Protein AF-A0A1Q9NXR4-F1 (afdb_monomer)

Mean predicted aligned error: 4.64 Å

Secondary structure (DSSP, 8-state):
--HHHHHHHHHHHHHHHHHHHT-HHHHHHHS-TT-B--B-SSTT---GGG-B-TT-B--HHHHHT-

Sequence (66 aa):
MEDETSEIEEIMNRETRAWDTKGTNQLCSVFHPDMFWPWSPTANDHDPINWVLKWGKFNKLRWLAN

Solvent-accessible surface area (backbone atoms only — not comparable to full-atom values): 4063 Å² total; per-residue (Å²): 124,73,58,66,58,50,54,52,51,50,52,52,52,48,44,51,50,14,62,78,69,65,34,53,73,58,39,60,69,74,58,56,79,86,36,64,45,74,38,53,86,47,99,81,50,79,61,68,90,68,38,42,54,84,72,37,63,54,49,69,70,70,55,71,74,111

Foldseek 3Di:
DVPPVVVVVVLVVLCVVCVVVVVLVSNLVSDDQADFDWDAPDPPRPPSVRTDRPVGGDDSVVSVVD

Structure (mmCIF, N/CA/C/O backbone):
data_AF-A0A1Q9NXR4-F1
#
_entry.id   AF-A0A1Q9NXR4-F1
#
loop_
_atom_site.group_PDB
_atom_site.id
_atom_site.type_symbol
_atom_site.label_atom_id
_atom_site.label_alt_id
_atom_site.label_comp_id
_atom_site.label_asym_id
_atom_site.label_entity_id
_atom_site.label_seq_id
_atom_site.pdbx_PDB_ins_code
_atom_site.Cartn_x
_atom_site.Cartn_y
_atom_site.Cartn_z
_atom_site.occupancy
_atom_site.B_iso_or_equiv
_atom_site.auth_seq_id
_atom_site.auth_comp_id
_atom_site.auth_asym_id
_atom_site.auth_atom_id
_atom_site.pdbx_PDB_model_num
ATOM 1 N N . MET A 1 1 ? -19.114 17.150 -1.732 1.00 52.91 1 MET A N 1
ATOM 2 C CA . MET A 1 1 ? -17.709 17.594 -1.609 1.00 52.91 1 MET A CA 1
ATOM 3 C C . MET A 1 1 ? -17.153 17.449 -0.192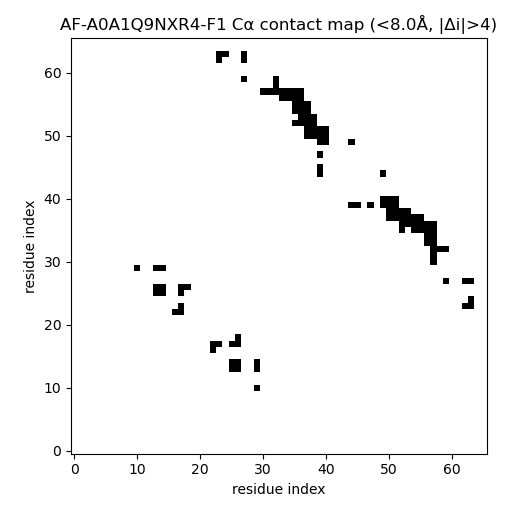 1.00 52.91 1 MET A C 1
ATOM 5 O O . MET A 1 1 ? -15.944 17.388 -0.078 1.00 52.91 1 MET A O 1
ATOM 9 N N . GLU A 1 2 ? -17.976 17.346 0.862 1.00 59.94 2 GLU A N 1
ATOM 10 C CA . GLU A 1 2 ? -17.502 17.018 2.228 1.00 59.94 2 GLU A CA 1
ATOM 11 C C . GLU A 1 2 ? -17.299 15.503 2.461 1.00 59.94 2 GLU A C 1
ATOM 13 O O . GLU A 1 2 ? -16.527 15.112 3.326 1.00 59.94 2 GLU A O 1
ATOM 18 N N . ASP A 1 3 ? -17.947 14.663 1.649 1.00 77.19 3 ASP A N 1
ATOM 19 C CA . ASP A 1 3 ? -17.995 13.201 1.804 1.00 77.19 3 ASP A CA 1
ATOM 20 C C . ASP A 1 3 ? -16.683 12.502 1.390 1.00 77.19 3 ASP A C 1
ATOM 22 O O . ASP A 1 3 ? -16.018 11.877 2.207 1.00 77.19 3 ASP A O 1
ATOM 26 N N . GLU A 1 4 ? -16.225 12.709 0.149 1.00 86.81 4 GLU A N 1
ATOM 27 C CA . GLU A 1 4 ? -15.045 12.022 -0.414 1.00 86.81 4 GLU A CA 1
ATOM 28 C C . GLU A 1 4 ? -13.749 12.283 0.375 1.00 86.81 4 GLU A C 1
ATOM 30 O O . GLU A 1 4 ? -12.963 11.368 0.616 1.00 86.81 4 GLU A O 1
ATOM 35 N N . THR A 1 5 ? -13.515 13.525 0.816 1.00 93.69 5 TH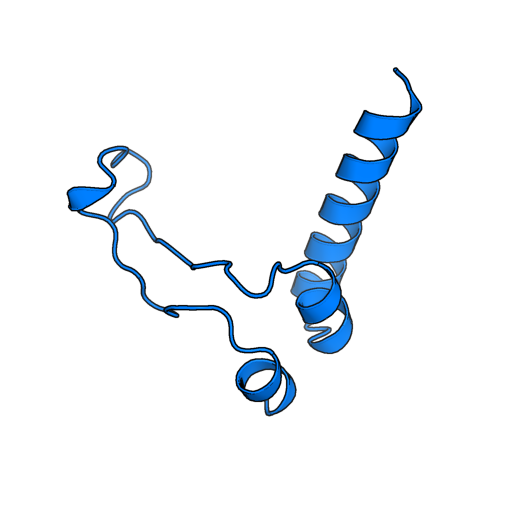R A N 1
ATOM 36 C CA . THR A 1 5 ? -12.341 13.856 1.642 1.00 93.69 5 THR A CA 1
ATOM 37 C C . THR A 1 5 ? -12.411 13.154 2.996 1.00 93.69 5 THR A C 1
ATOM 39 O O . THR A 1 5 ? -11.400 12.632 3.463 1.00 93.69 5 THR A O 1
ATOM 42 N N . SER A 1 6 ? -13.599 13.094 3.607 1.00 94.44 6 SER A N 1
ATOM 43 C CA . SER A 1 6 ? -13.798 12.407 4.885 1.00 94.44 6 SER A CA 1
ATOM 44 C C . SER A 1 6 ? -13.583 10.894 4.758 1.00 94.44 6 SER A C 1
ATOM 46 O O . SER A 1 6 ? -12.969 10.290 5.639 1.00 94.44 6 SER A O 1
ATOM 48 N N . GLU A 1 7 ? -14.002 10.286 3.645 1.00 94.62 7 GLU A N 1
ATOM 49 C CA . GLU A 1 7 ? -13.736 8.874 3.347 1.00 94.62 7 GLU A CA 1
ATOM 50 C C . GLU A 1 7 ? -12.236 8.591 3.170 1.00 94.62 7 GLU A C 1
ATOM 52 O O . GLU A 1 7 ? -11.714 7.617 3.720 1.00 94.62 7 GLU A O 1
ATOM 57 N N . ILE A 1 8 ? -11.512 9.459 2.453 1.00 94.62 8 ILE A N 1
ATOM 58 C CA . ILE A 1 8 ? -10.055 9.335 2.288 1.00 94.62 8 ILE A CA 1
ATOM 59 C C . ILE A 1 8 ? -9.350 9.453 3.645 1.00 94.62 8 ILE A C 1
ATOM 61 O O . ILE A 1 8 ? -8.473 8.642 3.961 1.00 94.62 8 ILE A O 1
ATOM 65 N N . GLU A 1 9 ? -9.743 10.429 4.465 1.00 96.19 9 GLU A N 1
ATOM 66 C CA . GLU A 1 9 ? -9.205 10.604 5.815 1.00 96.19 9 GLU A CA 1
ATOM 67 C C . GLU A 1 9 ? -9.499 9.393 6.713 1.00 96.19 9 GLU A C 1
ATOM 69 O O . GLU A 1 9 ? -8.636 8.986 7.495 1.00 96.19 9 GLU A O 1
ATOM 74 N N . GLU A 1 10 ? -10.676 8.769 6.605 1.00 96.19 10 GLU A N 1
ATOM 75 C CA . GLU A 1 10 ? -10.991 7.534 7.337 1.00 96.19 10 GLU A CA 1
ATOM 76 C C . GLU A 1 10 ? -10.030 6.405 6.963 1.00 96.19 10 GLU A C 1
ATOM 78 O O . GLU A 1 10 ? -9.463 5.771 7.861 1.00 96.19 10 GLU A O 1
ATOM 83 N N . ILE A 1 11 ? -9.802 6.191 5.664 1.00 95.94 11 ILE A N 1
ATOM 84 C CA . ILE A 1 11 ? -8.908 5.141 5.164 1.00 95.94 11 ILE A CA 1
ATOM 85 C C . ILE A 1 11 ? -7.472 5.395 5.630 1.00 95.94 11 ILE A C 1
ATOM 87 O O . ILE A 1 11 ? -6.838 4.474 6.154 1.00 95.94 11 ILE A O 1
ATOM 91 N N . MET A 1 12 ? -6.985 6.636 5.511 1.00 96.12 12 MET A N 1
ATOM 92 C CA . MET A 1 12 ? -5.661 7.043 5.997 1.00 96.12 12 MET A CA 1
ATOM 93 C C . MET A 1 12 ? -5.513 6.761 7.496 1.00 96.12 12 MET A C 1
ATOM 95 O O . MET A 1 12 ? -4.570 6.095 7.919 1.00 96.12 12 MET A O 1
ATOM 99 N N . ASN A 1 13 ? -6.492 7.176 8.304 1.00 96.88 13 ASN A N 1
ATOM 100 C CA . ASN A 1 13 ? -6.484 6.945 9.747 1.00 96.88 13 ASN A CA 1
ATOM 101 C C . ASN A 1 13 ? -6.557 5.453 10.108 1.00 96.88 13 ASN A C 1
ATOM 103 O O . ASN A 1 13 ? -5.943 5.015 11.088 1.00 96.88 13 ASN A O 1
ATOM 107 N N . ARG A 1 14 ? -7.316 4.652 9.350 1.00 96.56 14 ARG A N 1
ATOM 108 C CA . ARG A 1 14 ? -7.378 3.196 9.535 1.00 96.56 14 ARG A CA 1
ATOM 109 C C . ARG A 1 14 ? -6.038 2.543 9.215 1.00 96.56 14 ARG A C 1
ATOM 111 O O . ARG A 1 14 ? -5.617 1.675 9.979 1.00 96.56 14 ARG A O 1
ATOM 118 N N . GLU A 1 15 ? -5.370 2.969 8.147 1.00 96.75 15 GLU A N 1
ATOM 119 C CA . GLU A 1 15 ? -4.025 2.507 7.809 1.00 96.75 15 GLU A CA 1
ATOM 120 C C . GLU A 1 15 ? -3.021 2.856 8.918 1.00 96.75 15 GLU A C 1
ATOM 122 O O . GLU A 1 15 ? -2.332 1.961 9.411 1.00 96.75 15 GLU A O 1
ATOM 127 N N . THR A 1 16 ? -2.985 4.113 9.377 1.00 96.81 16 THR A N 1
ATOM 128 C CA . THR A 1 16 ? -2.090 4.554 10.464 1.00 96.81 16 THR A CA 1
ATOM 129 C C . THR A 1 16 ? -2.286 3.718 11.727 1.00 96.81 16 THR A C 1
ATOM 131 O O . THR A 1 16 ? -1.327 3.148 12.246 1.00 96.81 16 THR A O 1
ATOM 134 N N . ARG A 1 17 ? -3.536 3.542 12.178 1.00 97.00 17 ARG A N 1
ATOM 135 C CA . ARG A 1 17 ? -3.833 2.703 13.352 1.00 97.00 17 ARG A CA 1
ATOM 136 C C . ARG A 1 17 ? -3.399 1.251 13.159 1.00 97.00 17 ARG A C 1
ATOM 138 O O . ARG A 1 17 ? -2.925 0.628 14.111 1.00 97.00 17 ARG A O 1
ATOM 145 N N . ALA A 1 18 ? -3.569 0.697 11.959 1.00 95.69 18 ALA A N 1
ATOM 146 C CA . ALA A 1 18 ? -3.164 -0.672 11.668 1.00 95.69 18 ALA A CA 1
ATOM 147 C C . ALA A 1 18 ? -1.636 -0.838 11.727 1.00 95.69 18 ALA A C 1
ATOM 149 O O . ALA A 1 18 ? -1.160 -1.843 12.258 1.00 95.69 18 ALA A O 1
ATOM 150 N N . TRP A 1 19 ? -0.871 0.152 11.257 1.00 94.38 19 TRP A N 1
ATOM 151 C CA . TRP A 1 19 ? 0.584 0.178 11.414 1.00 94.38 19 TRP A CA 1
ATOM 152 C C . TRP A 1 19 ? 1.011 0.287 12.882 1.00 94.38 19 TRP A C 1
ATOM 154 O O . TRP A 1 19 ? 1.813 -0.533 13.335 1.00 94.38 19 TRP A O 1
ATOM 164 N N . ASP A 1 20 ? 0.430 1.221 13.640 1.00 96.62 20 ASP A N 1
ATOM 165 C CA . ASP A 1 20 ? 0.772 1.459 15.052 1.00 96.62 20 ASP A CA 1
ATOM 166 C C . ASP A 1 20 ? 0.503 0.232 15.933 1.00 96.62 20 ASP A C 1
ATOM 168 O O . ASP A 1 20 ? 1.302 -0.134 16.797 1.00 96.62 20 ASP A O 1
ATOM 172 N N . THR A 1 21 ? -0.628 -0.436 15.695 1.00 95.62 21 THR A N 1
ATOM 173 C CA . THR A 1 21 ? -1.061 -1.610 16.470 1.00 95.62 21 THR A CA 1
ATOM 174 C C . THR A 1 21 ? -0.545 -2.935 15.916 1.00 95.62 21 THR A C 1
ATOM 176 O O . THR A 1 21 ? -0.799 -3.981 16.514 1.00 95.62 21 THR A O 1
ATOM 179 N N . LYS A 1 22 ? 0.176 -2.916 14.785 1.00 92.38 22 LYS A N 1
ATOM 180 C CA . LYS A 1 22 ? 0.570 -4.115 14.022 1.00 92.38 22 LYS A CA 1
ATOM 181 C C . LYS A 1 22 ? -0.634 -5.006 13.669 1.00 92.38 22 LYS A C 1
ATOM 183 O O . LYS A 1 22 ? -0.550 -6.233 13.664 1.00 92.38 22 LYS A O 1
ATOM 188 N N . GLY A 1 23 ? -1.776 -4.383 13.385 1.00 92.88 23 GLY A N 1
ATOM 189 C CA . GLY A 1 23 ? -3.039 -5.040 13.067 1.00 92.88 23 GLY A CA 1
ATOM 190 C C . GLY A 1 23 ? -3.098 -5.530 11.620 1.00 92.88 23 GLY A C 1
ATOM 191 O O . GLY A 1 23 ? -3.739 -4.902 10.776 1.00 92.88 23 GLY A O 1
ATOM 192 N N . THR A 1 24 ? -2.495 -6.684 11.324 1.00 92.62 24 THR A N 1
ATOM 193 C CA . THR A 1 24 ? -2.375 -7.230 9.956 1.00 92.62 24 THR A CA 1
ATOM 194 C C . THR A 1 24 ? -3.710 -7.336 9.207 1.00 92.62 24 THR A C 1
ATOM 196 O O . THR A 1 24 ? -3.779 -7.026 8.019 1.00 92.62 24 THR A O 1
ATOM 199 N N . ASN A 1 25 ? -4.795 -7.724 9.888 1.00 93.06 25 ASN A N 1
ATOM 200 C CA . ASN A 1 25 ? -6.130 -7.813 9.282 1.00 93.06 25 ASN A CA 1
ATOM 201 C C . ASN A 1 25 ? -6.667 -6.449 8.828 1.00 93.06 25 ASN A C 1
ATOM 203 O O . ASN A 1 25 ? -7.200 -6.333 7.725 1.00 93.06 25 ASN A O 1
ATOM 207 N N . GLN A 1 26 ? -6.512 -5.422 9.668 1.00 92.81 26 GLN A N 1
ATOM 208 C CA . GLN A 1 26 ? -6.942 -4.059 9.352 1.00 92.81 26 GLN A CA 1
ATOM 209 C C . GLN A 1 26 ? -6.101 -3.491 8.210 1.00 92.81 26 GLN A C 1
ATOM 211 O O . GLN A 1 26 ? -6.648 -2.916 7.270 1.00 92.81 26 GLN A O 1
ATOM 216 N N . LEU A 1 27 ? -4.795 -3.747 8.228 1.00 92.75 27 LEU A N 1
ATOM 217 C CA . LEU A 1 27 ? -3.889 -3.305 7.176 1.00 92.75 27 LEU A CA 1
ATOM 218 C C . LEU A 1 27 ? -4.213 -3.965 5.823 1.00 92.75 27 LEU A C 1
ATOM 220 O O . LEU A 1 27 ? -4.319 -3.304 4.797 1.00 92.75 27 LEU A O 1
ATOM 224 N N . CYS A 1 28 ? -4.498 -5.269 5.817 1.00 93.81 28 CYS A N 1
ATOM 225 C CA . CYS A 1 28 ? -4.911 -5.975 4.602 1.00 93.81 28 CYS A CA 1
ATOM 226 C C . CYS A 1 28 ? -6.291 -5.546 4.069 1.00 93.81 28 CYS A C 1
ATOM 228 O O . CYS A 1 28 ? -6.654 -5.963 2.969 1.00 93.81 28 CYS A O 1
ATOM 230 N N . SER A 1 29 ? -7.078 -4.780 4.835 1.00 94.69 29 SER A N 1
ATOM 231 C CA . SER A 1 29 ? -8.385 -4.272 4.393 1.00 94.69 29 SER A CA 1
ATOM 232 C C . SER A 1 29 ? -8.290 -2.983 3.574 1.00 94.69 29 SER A C 1
ATOM 234 O O . SER A 1 29 ? -9.228 -2.672 2.847 1.00 94.69 29 SER A O 1
ATOM 236 N N . VAL A 1 30 ? -7.176 -2.247 3.680 1.00 95.12 30 VAL A N 1
ATOM 237 C CA . VAL A 1 30 ? -6.979 -0.970 2.972 1.00 95.12 30 VAL A CA 1
ATOM 238 C C . VAL A 1 30 ? -6.209 -1.126 1.659 1.00 95.12 30 VAL A C 1
ATOM 240 O O . VAL A 1 30 ? -6.307 -0.270 0.787 1.00 95.12 30 VAL A O 1
ATOM 243 N N . PHE A 1 31 ? -5.471 -2.225 1.474 1.00 92.81 31 PHE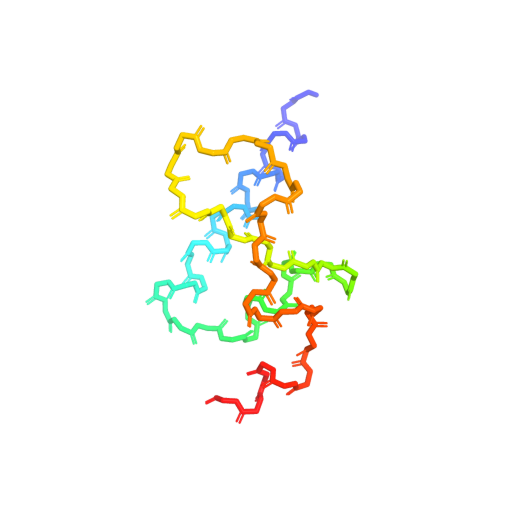 A N 1
ATOM 244 C CA . PHE A 1 31 ? -4.655 -2.431 0.278 1.00 92.81 31 PHE A CA 1
ATOM 245 C C . PHE A 1 31 ? -5.423 -3.051 -0.889 1.00 92.81 31 PHE A C 1
ATOM 247 O O . PHE A 1 31 ? -6.106 -4.069 -0.755 1.00 92.81 31 PHE A O 1
ATOM 254 N N . HIS A 1 32 ? -5.219 -2.477 -2.076 1.00 93.88 32 HIS A N 1
ATOM 255 C CA . HIS A 1 32 ? -5.709 -3.044 -3.327 1.00 93.88 32 HIS A CA 1
ATOM 256 C C . HIS A 1 32 ? -4.938 -4.337 -3.687 1.00 93.88 32 HIS A C 1
ATOM 258 O O . HIS A 1 32 ? -3.716 -4.381 -3.511 1.00 93.88 32 HIS A O 1
ATOM 264 N N . PRO A 1 33 ? -5.587 -5.379 -4.249 1.00 93.06 33 PRO A N 1
ATOM 265 C CA . PRO A 1 33 ? -4.922 -6.626 -4.657 1.00 93.06 33 PRO A CA 1
ATOM 266 C C . PRO A 1 33 ? -3.747 -6.447 -5.630 1.00 93.06 33 PRO A C 1
ATOM 268 O O . PRO A 1 33 ? -2.815 -7.251 -5.633 1.00 93.06 33 PRO A O 1
ATOM 271 N N . ASP A 1 34 ? -3.784 -5.390 -6.440 1.00 94.06 34 ASP A N 1
ATOM 272 C CA . ASP A 1 34 ? -2.736 -5.041 -7.408 1.00 94.06 3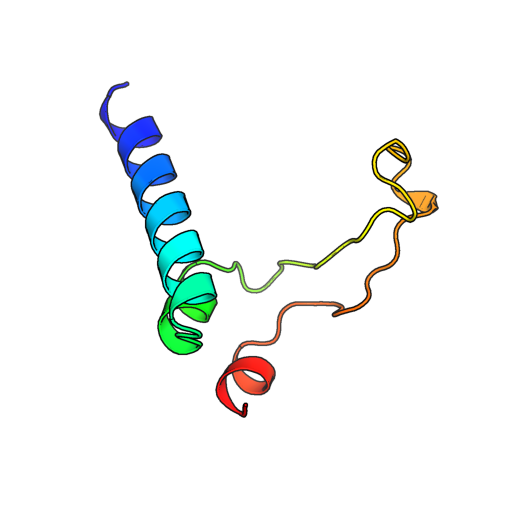4 ASP A CA 1
ATOM 273 C C . ASP A 1 34 ? -1.769 -3.955 -6.919 1.00 94.06 34 ASP A C 1
ATOM 275 O O . ASP A 1 34 ? -1.019 -3.392 -7.710 1.00 94.06 34 ASP A O 1
ATOM 279 N N . MET A 1 35 ? -1.758 -3.663 -5.616 1.00 93.12 35 MET A N 1
ATOM 280 C CA . MET A 1 35 ? -0.784 -2.748 -5.030 1.00 93.12 35 MET A CA 1
ATOM 281 C C . MET A 1 35 ? 0.630 -3.338 -5.103 1.00 93.12 35 MET A C 1
ATOM 283 O O . MET A 1 35 ? 0.862 -4.510 -4.792 1.00 93.12 35 MET A O 1
ATOM 287 N N . PHE A 1 36 ? 1.590 -2.490 -5.454 1.00 92.31 36 PHE A N 1
ATOM 288 C CA . PHE A 1 36 ? 3.017 -2.763 -5.335 1.00 92.31 36 PHE A CA 1
ATOM 289 C C . PHE A 1 36 ? 3.627 -1.785 -4.336 1.00 92.31 36 PHE A C 1
ATOM 291 O O . PHE A 1 36 ? 3.118 -0.682 -4.156 1.00 92.31 36 PHE A O 1
ATOM 298 N N . TRP A 1 37 ? 4.721 -2.195 -3.700 1.00 89.44 37 TRP A N 1
ATOM 299 C CA . TRP A 1 37 ? 5.472 -1.365 -2.755 1.00 89.44 37 TRP A CA 1
ATOM 300 C C . TRP A 1 37 ? 6.787 -0.8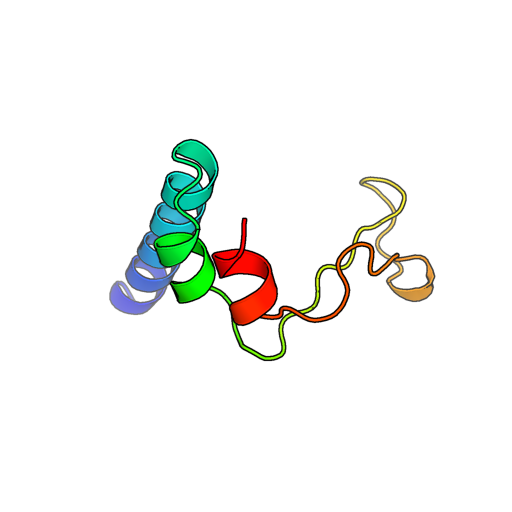94 -3.381 1.00 89.44 37 TRP A C 1
ATOM 302 O O . TRP A 1 37 ? 7.822 -1.549 -3.189 1.00 89.44 37 TRP A O 1
ATOM 312 N N . PRO A 1 38 ? 6.766 0.195 -4.166 1.00 91.62 38 PRO A N 1
ATOM 313 C CA . PRO A 1 38 ? 7.985 0.798 -4.652 1.00 91.62 38 PRO A CA 1
ATOM 314 C C . PRO A 1 38 ? 8.646 1.641 -3.568 1.00 91.62 38 PRO A C 1
ATOM 316 O O . PRO A 1 38 ? 7.989 2.348 -2.810 1.00 91.62 38 PRO A O 1
ATOM 319 N N . TRP A 1 39 ? 9.968 1.579 -3.534 1.00 91.06 39 TRP A N 1
ATOM 320 C CA . TRP A 1 39 ? 10.788 2.398 -2.661 1.00 91.06 39 TRP A CA 1
ATOM 321 C C . TRP A 1 39 ? 11.805 3.144 -3.507 1.00 91.06 39 TRP A C 1
ATOM 323 O O . TRP A 1 39 ? 12.595 2.517 -4.221 1.00 91.06 39 TRP A O 1
ATOM 333 N N . SER A 1 40 ? 11.798 4.469 -3.415 1.00 92.75 40 SER A N 1
ATOM 334 C CA . SER A 1 40 ? 12.865 5.281 -3.982 1.00 92.75 40 SER A CA 1
ATOM 335 C C . SER A 1 40 ? 14.182 5.017 -3.229 1.00 92.75 40 SER A C 1
ATOM 337 O O . SER A 1 40 ? 14.155 4.722 -2.027 1.00 92.75 40 SER A O 1
ATOM 339 N N . PRO A 1 41 ? 15.348 5.085 -3.897 1.00 90.19 41 PRO A N 1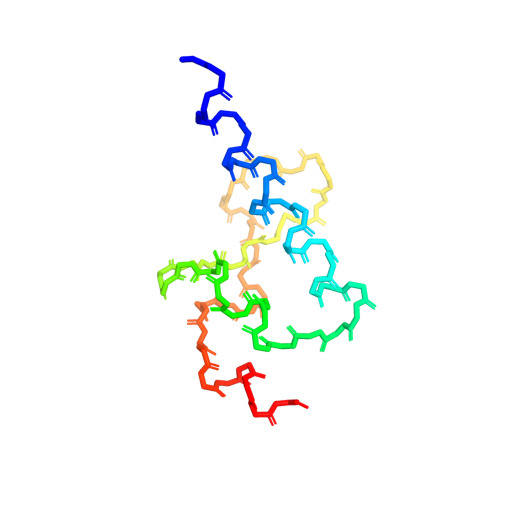
ATOM 340 C CA . PRO A 1 41 ? 16.636 4.937 -3.218 1.00 90.19 41 PRO A CA 1
ATOM 341 C C . PRO A 1 41 ? 16.865 6.017 -2.151 1.00 90.19 41 PRO A C 1
ATOM 343 O O . PRO A 1 41 ? 17.364 5.716 -1.065 1.00 90.19 41 PRO A O 1
ATOM 346 N N . THR A 1 42 ? 16.458 7.256 -2.439 1.00 90.62 42 THR A N 1
ATOM 347 C CA . THR A 1 42 ? 16.473 8.396 -1.514 1.00 90.62 42 THR A CA 1
ATOM 348 C C . THR A 1 42 ? 15.168 9.195 -1.579 1.00 90.62 42 THR A C 1
ATOM 350 O O . THR A 1 42 ? 14.353 9.020 -2.486 1.00 90.62 42 THR A O 1
ATOM 353 N N . ALA A 1 43 ? 14.962 10.112 -0.627 1.00 90.62 43 ALA A N 1
ATOM 354 C CA . ALA A 1 43 ? 13.770 10.965 -0.573 1.00 90.62 43 ALA A CA 1
ATOM 355 C C . ALA A 1 43 ? 13.621 11.922 -1.775 1.00 90.62 43 ALA A C 1
ATOM 357 O O . ALA A 1 43 ? 12.521 12.401 -2.027 1.00 90.62 43 ALA A O 1
ATOM 358 N N . ASN A 1 44 ? 14.709 12.183 -2.510 1.00 92.25 44 ASN A N 1
ATOM 359 C CA . ASN A 1 44 ? 14.722 13.098 -3.656 1.00 92.25 44 ASN A CA 1
ATOM 360 C C . ASN A 1 44 ? 14.669 12.365 -5.010 1.00 92.25 44 ASN A C 1
ATOM 362 O O . ASN A 1 44 ? 14.623 13.009 -6.058 1.00 92.25 44 ASN A O 1
ATOM 366 N N . ASP A 1 45 ? 14.695 11.028 -5.013 1.00 90.94 45 ASP A N 1
ATOM 367 C CA . ASP A 1 45 ? 14.654 10.243 -6.246 1.00 90.94 45 ASP A CA 1
ATOM 368 C C . ASP A 1 45 ? 13.209 10.068 -6.718 1.00 90.94 45 ASP A C 1
ATOM 370 O O . ASP A 1 45 ? 12.505 9.140 -6.313 1.00 90.94 45 ASP A O 1
ATOM 374 N N . HIS A 1 46 ? 12.771 10.960 -7.604 1.00 89.31 46 HIS A N 1
ATOM 375 C CA . HIS A 1 46 ? 11.430 10.921 -8.192 1.00 89.31 46 HIS A CA 1
ATOM 376 C C . HIS A 1 46 ? 11.343 10.102 -9.487 1.00 89.31 46 HIS A C 1
ATOM 378 O O . HIS A 1 46 ? 10.235 9.858 -9.957 1.00 89.31 46 HIS A O 1
ATOM 384 N N . ASP A 1 47 ? 12.475 9.680 -10.068 1.00 92.31 47 ASP A N 1
ATOM 385 C CA . ASP A 1 47 ? 12.485 8.831 -11.264 1.00 92.31 47 ASP A CA 1
ATOM 386 C C . ASP A 1 47 ? 12.184 7.367 -10.887 1.00 92.31 47 ASP A C 1
ATOM 388 O O . ASP A 1 47 ? 13.027 6.706 -10.260 1.00 92.31 47 ASP A O 1
ATOM 392 N N . PRO A 1 48 ? 11.010 6.832 -11.274 1.00 89.56 48 PRO A N 1
ATOM 393 C CA . PRO A 1 48 ? 10.595 5.489 -10.902 1.00 89.56 48 PRO A CA 1
ATOM 394 C C . PRO A 1 48 ? 11.453 4.387 -11.534 1.00 89.56 48 PRO A C 1
ATOM 396 O O . PRO A 1 48 ? 11.395 3.254 -11.059 1.00 89.56 48 PRO A O 1
ATOM 399 N N . ILE A 1 49 ? 12.273 4.675 -12.557 1.00 92.94 49 ILE A N 1
ATOM 400 C CA . ILE A 1 49 ? 13.162 3.662 -13.152 1.00 92.94 49 ILE A CA 1
ATOM 401 C C . ILE A 1 49 ? 14.198 3.139 -12.149 1.00 92.94 49 ILE A C 1
ATOM 403 O O . ILE A 1 49 ? 14.646 1.998 -12.252 1.00 92.94 49 ILE A O 1
ATOM 407 N N . ASN A 1 50 ? 14.543 3.964 -11.156 1.00 90.56 50 ASN A N 1
ATOM 408 C CA . ASN A 1 50 ? 15.508 3.633 -10.112 1.00 90.56 50 ASN A CA 1
ATOM 409 C C . ASN A 1 50 ? 14.838 3.059 -8.854 1.00 90.56 50 ASN A C 1
ATOM 411 O O . ASN A 1 50 ? 15.522 2.733 -7.883 1.00 90.56 50 ASN A O 1
ATOM 415 N N . TRP A 1 51 ? 13.506 2.959 -8.831 1.00 93.19 51 TRP A N 1
ATOM 416 C CA . TRP A 1 51 ? 12.771 2.487 -7.663 1.00 93.19 51 TRP A CA 1
ATOM 417 C C . TRP A 1 51 ? 12.868 0.969 -7.527 1.00 93.19 51 TRP A C 1
ATOM 419 O O . TR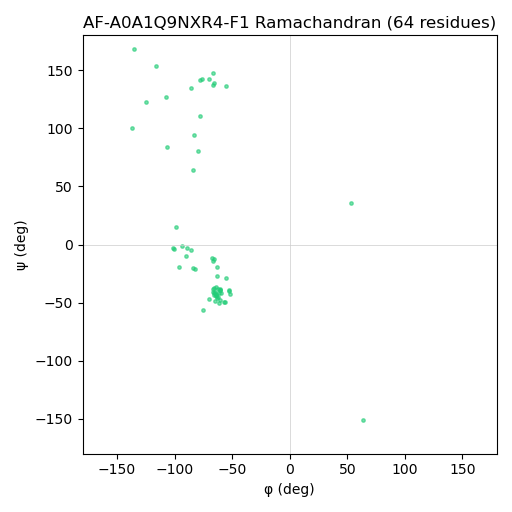P A 1 51 ? 12.817 0.215 -8.498 1.00 93.19 51 TRP A O 1
ATOM 429 N N . VAL A 1 52 ? 12.964 0.504 -6.283 1.00 92.44 52 VAL A N 1
ATOM 430 C CA . VAL A 1 52 ? 13.072 -0.920 -5.959 1.00 92.44 52 VAL A CA 1
ATOM 431 C C . VAL A 1 52 ? 11.778 -1.443 -5.344 1.00 92.44 52 VAL A C 1
ATOM 433 O O . VAL A 1 52 ? 11.283 -0.927 -4.342 1.00 92.44 52 VAL A O 1
ATOM 436 N N . LEU A 1 53 ? 11.240 -2.525 -5.909 1.00 90.81 53 LEU A N 1
ATOM 437 C CA . LEU A 1 53 ? 10.037 -3.200 -5.407 1.00 90.81 53 LEU A CA 1
ATOM 438 C C . LEU A 1 53 ? 10.380 -4.183 -4.276 1.00 90.81 53 LEU A C 1
ATOM 440 O O . LEU A 1 53 ? 10.210 -5.393 -4.426 1.00 90.81 53 LEU A O 1
ATOM 444 N N . LYS A 1 54 ? 10.877 -3.683 -3.136 1.00 84.12 54 LYS A N 1
ATOM 445 C CA . LYS A 1 54 ? 11.405 -4.527 -2.039 1.00 84.12 54 LYS A CA 1
ATOM 446 C C . LYS A 1 54 ? 10.436 -5.610 -1.561 1.00 84.12 54 LYS A C 1
ATOM 448 O O . LYS A 1 54 ? 10.860 -6.722 -1.263 1.00 84.12 54 LYS A O 1
ATOM 453 N N . TRP A 1 55 ? 9.146 -5.294 -1.470 1.00 84.88 55 TRP A N 1
ATOM 454 C CA . TRP A 1 55 ? 8.117 -6.245 -1.025 1.00 84.88 55 TRP A CA 1
ATOM 455 C C . TRP A 1 55 ? 7.298 -6.844 -2.174 1.00 84.88 55 TRP A C 1
ATOM 457 O O . TRP A 1 55 ? 6.486 -7.746 -1.936 1.00 84.88 55 TRP A O 1
ATOM 467 N N . GLY A 1 56 ? 7.554 -6.400 -3.409 1.00 90.88 56 GLY A N 1
ATOM 468 C CA . GLY A 1 56 ? 6.860 -6.842 -4.613 1.00 90.88 56 GLY A CA 1
ATOM 469 C C . GLY A 1 56 ? 5.370 -6.497 -4.617 1.00 90.88 56 GLY A C 1
ATOM 470 O O . GLY A 1 56 ? 4.939 -5.508 -4.019 1.00 90.88 56 GLY A O 1
ATOM 471 N N . LYS A 1 57 ? 4.592 -7.336 -5.311 1.00 93.06 57 LYS A N 1
ATOM 472 C CA . LYS A 1 57 ? 3.127 -7.283 -5.315 1.00 93.06 57 LYS A CA 1
ATOM 473 C C . LYS A 1 57 ? 2.584 -7.629 -3.927 1.00 93.06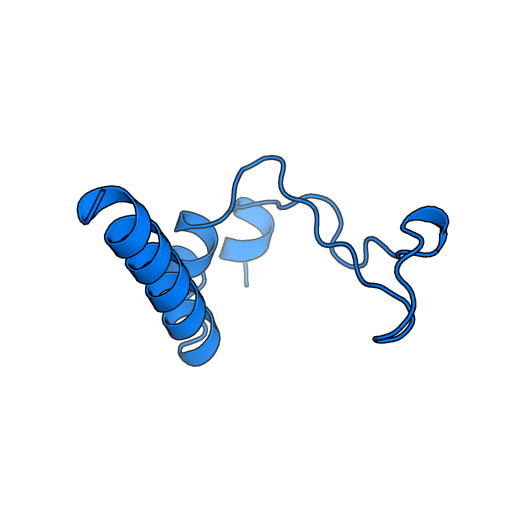 57 LYS A C 1
ATOM 475 O O . LYS A 1 57 ? 3.061 -8.573 -3.288 1.00 93.06 57 LYS A O 1
ATOM 480 N N . PHE A 1 58 ? 1.559 -6.908 -3.486 1.00 93.19 58 PHE A N 1
ATOM 481 C CA . PHE A 1 58 ? 0.801 -7.258 -2.293 1.00 93.19 58 PHE A CA 1
ATOM 482 C C . PHE A 1 58 ? 0.247 -8.689 -2.395 1.00 93.19 58 PHE A C 1
ATOM 484 O O . PHE A 1 58 ? -0.268 -9.121 -3.425 1.00 93.19 58 PHE A O 1
ATOM 491 N N . ASN A 1 59 ? 0.365 -9.443 -1.302 1.00 93.25 59 ASN A N 1
ATOM 492 C CA . ASN A 1 59 ? -0.161 -10.798 -1.192 1.00 93.25 59 ASN A CA 1
ATOM 493 C C . ASN A 1 59 ? -0.823 -10.960 0.176 1.00 93.25 59 ASN A C 1
ATOM 495 O O . ASN A 1 59 ? -0.143 -11.188 1.175 1.00 93.25 59 ASN A O 1
ATOM 499 N N . LYS A 1 60 ? -2.153 -10.864 0.209 1.00 92.75 60 LYS A N 1
ATOM 500 C CA . LYS A 1 60 ? -2.942 -10.925 1.445 1.00 92.75 60 LYS A CA 1
ATOM 501 C C . LYS A 1 60 ? -2.623 -12.151 2.308 1.00 92.75 60 LYS A C 1
ATOM 503 O O . LYS A 1 60 ? -2.471 -12.012 3.515 1.00 92.75 60 LYS A O 1
ATOM 508 N N . LEU A 1 61 ? -2.465 -13.330 1.702 1.00 92.81 61 LEU A N 1
ATOM 509 C CA . LEU A 1 61 ? -2.166 -14.566 2.436 1.00 92.81 61 LEU A CA 1
ATOM 510 C C . LEU A 1 61 ? -0.788 -14.517 3.101 1.00 92.81 61 LEU A C 1
ATOM 512 O O . LEU A 1 61 ? -0.659 -14.885 4.263 1.00 92.81 61 LEU A O 1
ATOM 516 N N . ARG A 1 62 ? 0.230 -14.014 2.388 1.00 90.94 62 ARG A N 1
ATOM 517 C CA . ARG A 1 62 ? 1.588 -13.858 2.932 1.00 90.94 62 ARG A CA 1
ATOM 518 C C . ARG A 1 62 ? 1.607 -12.919 4.134 1.00 90.94 62 ARG A C 1
ATOM 520 O O . ARG A 1 62 ? 2.354 -13.157 5.071 1.00 90.94 62 ARG A O 1
ATOM 527 N N . TRP A 1 63 ? 0.821 -11.847 4.088 1.00 88.50 63 TRP A N 1
ATOM 528 C CA . TRP A 1 63 ? 0.763 -10.875 5.174 1.00 88.50 63 TRP A CA 1
ATOM 529 C C . TRP A 1 63 ? 0.076 -11.455 6.408 1.00 88.50 63 TRP A C 1
ATOM 531 O O . TRP A 1 63 ? 0.655 -11.377 7.482 1.00 88.50 63 TRP A O 1
ATOM 541 N N . LEU A 1 64 ? -1.079 -12.110 6.242 1.00 90.50 64 LEU A N 1
ATOM 542 C CA . LEU A 1 64 ? -1.841 -12.740 7.332 1.00 90.50 64 LEU A CA 1
ATOM 543 C C . LEU A 1 64 ? -1.143 -13.935 8.001 1.00 90.50 64 LEU A C 1
ATOM 545 O O . LEU A 1 64 ? -1.610 -14.402 9.034 1.00 90.50 64 LEU A O 1
ATOM 549 N N . ALA A 1 65 ? -0.065 -14.448 7.407 1.00 87.81 65 ALA A N 1
ATOM 550 C CA . ALA A 1 65 ? 0.722 -15.544 7.959 1.00 87.81 65 ALA A CA 1
ATOM 551 C C . ALA A 1 65 ? 1.820 -15.097 8.953 1.00 87.81 65 ALA A C 1
ATOM 553 O O . ALA A 1 65 ? 2.478 -15.971 9.516 1.00 87.81 65 ALA A O 1
ATOM 554 N N . ASN A 1 66 ? 2.034 -13.784 9.147 1.00 66.38 66 ASN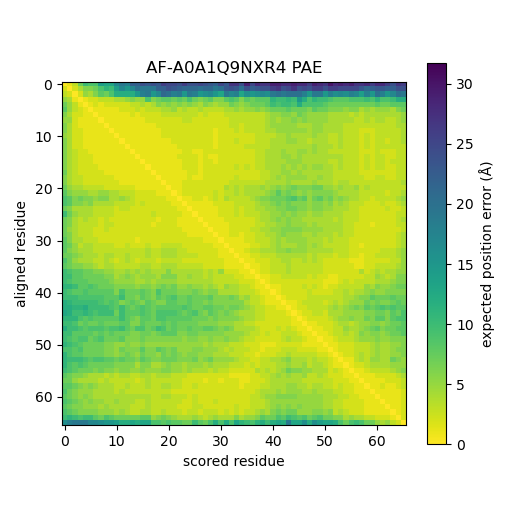 A N 1
ATOM 555 C CA . ASN A 1 66 ? 2.960 -13.218 10.147 1.00 66.38 66 ASN A CA 1
ATOM 556 C C . ASN A 1 66 ? 2.210 -12.736 11.389 1.00 66.38 66 ASN A C 1
ATOM 558 O O . ASN A 1 66 ? 2.784 -12.883 12.489 1.00 66.38 66 ASN A O 1
#

pLDDT: mean 90.97, std 7.66, range [52.91, 97.0]

Radius of gyration: 14.29 Å; Cα contacts (8 Å, |Δi|>4): 59; chains: 1; bounding box: 35×33×30 Å